Protein AF-A0A246B6R9-F1 (afdb_monomer_lite)

pLDDT: mean 78.3, std 7.41, range [51.16, 88.88]

Structure (mmCIF, N/CA/C/O backbone):
data_AF-A0A246B6R9-F1
#
_entry.id   AF-A0A246B6R9-F1
#
loop_
_atom_site.group_PDB
_atom_site.id
_atom_site.type_symbol
_atom_site.label_atom_id
_atom_site.label_alt_id
_atom_site.label_comp_id
_atom_site.label_asym_id
_atom_site.label_entity_id
_atom_site.label_seq_id
_atom_site.pdbx_PDB_ins_code
_atom_sit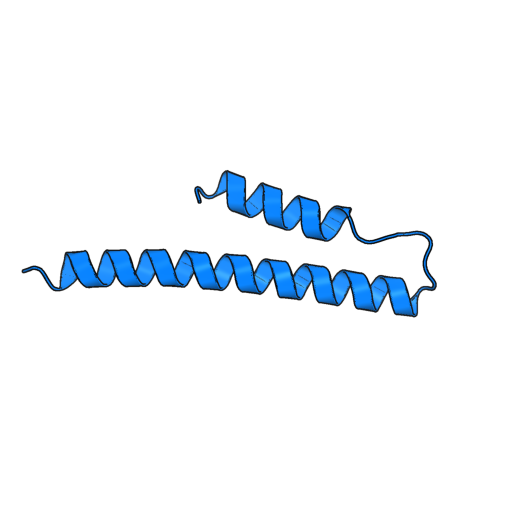e.Cartn_x
_atom_site.Cartn_y
_atom_site.Cartn_z
_atom_site.occupancy
_atom_site.B_iso_or_equiv
_atom_site.auth_seq_id
_atom_site.auth_comp_id
_atom_site.auth_asym_id
_atom_site.auth_atom_id
_atom_site.pdbx_PDB_model_num
ATOM 1 N N . MET A 1 1 ? -1.876 2.402 12.888 1.00 67.00 1 MET A N 1
ATOM 2 C CA . MET A 1 1 ? -1.150 3.579 12.379 1.00 67.00 1 MET A CA 1
ATOM 3 C C . MET A 1 1 ? -2.094 4.760 12.343 1.00 67.00 1 MET A C 1
ATOM 5 O O . MET A 1 1 ? -3.305 4.555 12.303 1.00 67.00 1 MET A O 1
ATOM 9 N N . ASN A 1 2 ? -1.567 5.977 12.389 1.00 76.81 2 ASN A N 1
ATOM 10 C CA . ASN A 1 2 ? -2.339 7.168 12.042 1.00 76.81 2 ASN A CA 1
ATOM 11 C C . ASN A 1 2 ? -2.376 7.348 10.504 1.00 76.81 2 ASN A C 1
ATOM 13 O O . ASN A 1 2 ? -1.699 6.635 9.761 1.00 76.81 2 ASN A O 1
ATOM 17 N N . ALA A 1 3 ? -3.205 8.270 10.008 1.00 72.12 3 ALA A N 1
ATOM 18 C CA . ALA A 1 3 ? -3.362 8.484 8.566 1.00 72.12 3 ALA A CA 1
ATOM 19 C C . ALA A 1 3 ? -2.068 8.969 7.880 1.00 72.12 3 ALA A C 1
ATOM 21 O O . ALA A 1 3 ? -1.823 8.619 6.728 1.00 72.12 3 ALA A O 1
ATOM 22 N N . GLU A 1 4 ? -1.229 9.732 8.584 1.00 76.06 4 GLU A N 1
ATOM 23 C CA . GLU A 1 4 ? 0.043 10.244 8.060 1.00 76.06 4 GLU A CA 1
ATOM 24 C C . GLU A 1 4 ? 1.074 9.124 7.869 1.00 76.06 4 GLU A C 1
ATOM 26 O O . GLU A 1 4 ? 1.729 9.068 6.833 1.00 76.06 4 GLU A O 1
ATOM 31 N N . GLU A 1 5 ? 1.159 8.179 8.807 1.00 79.06 5 GLU A N 1
ATOM 32 C CA . GLU A 1 5 ? 2.031 7.003 8.716 1.00 79.06 5 GLU A CA 1
ATOM 33 C C . GLU A 1 5 ? 1.641 6.098 7.539 1.00 79.06 5 GLU A C 1
ATOM 35 O O . GLU A 1 5 ? 2.513 5.598 6.832 1.00 79.06 5 GLU A O 1
ATOM 40 N N . ILE A 1 6 ? 0.336 5.924 7.283 1.00 77.25 6 ILE A N 1
ATOM 41 C CA . ILE A 1 6 ? -0.161 5.171 6.116 1.00 77.25 6 ILE A CA 1
ATOM 42 C C . ILE A 1 6 ? 0.284 5.852 4.820 1.00 77.25 6 ILE A C 1
ATOM 44 O O . ILE A 1 6 ? 0.769 5.192 3.901 1.00 77.25 6 ILE A O 1
ATOM 48 N N . LEU A 1 7 ? 0.118 7.173 4.735 1.00 75.31 7 LEU A N 1
ATOM 49 C CA . LEU A 1 7 ? 0.490 7.938 3.547 1.00 75.31 7 LEU A CA 1
ATOM 50 C C . LEU A 1 7 ? 2.003 7.927 3.310 1.00 75.31 7 LEU A C 1
ATOM 52 O O . LEU A 1 7 ? 2.432 7.790 2.162 1.00 75.31 7 LEU A O 1
ATOM 56 N N . ASP A 1 8 ? 2.809 8.014 4.366 1.00 80.75 8 ASP A N 1
ATOM 57 C CA . ASP A 1 8 ? 4.267 7.922 4.277 1.00 80.75 8 ASP A CA 1
ATOM 58 C C . ASP A 1 8 ? 4.718 6.529 3.798 1.00 80.75 8 ASP A C 1
ATOM 60 O O . ASP A 1 8 ? 5.561 6.410 2.906 1.00 80.75 8 ASP A O 1
ATOM 64 N N . GLU A 1 9 ? 4.098 5.456 4.297 1.00 80.06 9 GLU A N 1
ATOM 65 C CA . GLU A 1 9 ? 4.414 4.080 3.894 1.00 80.06 9 GLU A CA 1
ATOM 66 C C . GLU A 1 9 ? 4.020 3.791 2.430 1.00 80.06 9 GLU A C 1
ATOM 68 O O . GLU A 1 9 ? 4.788 3.191 1.671 1.00 80.06 9 GLU A O 1
ATOM 73 N N . ILE A 1 10 ? 2.864 4.299 1.986 1.00 80.31 10 ILE A N 1
ATOM 74 C CA . ILE A 1 10 ? 2.431 4.251 0.579 1.00 80.31 10 ILE A CA 1
ATOM 75 C C . ILE A 1 10 ? 3.409 5.019 -0.314 1.00 80.31 10 ILE A C 1
ATOM 77 O O . ILE A 1 10 ? 3.816 4.523 -1.368 1.00 80.31 10 ILE A O 1
ATOM 81 N N . THR A 1 11 ? 3.807 6.217 0.113 1.00 77.88 11 THR A N 1
ATOM 82 C CA . THR A 1 11 ? 4.715 7.083 -0.645 1.00 77.88 11 THR A CA 1
ATOM 83 C C . THR A 1 11 ? 6.084 6.427 -0.792 1.00 77.88 11 THR A C 1
ATOM 85 O O . THR A 1 11 ? 6.605 6.342 -1.903 1.00 77.88 11 THR A O 1
ATOM 88 N N . LYS A 1 12 ? 6.631 5.855 0.287 1.00 83.25 12 LYS A N 1
ATOM 89 C CA . LYS A 1 12 ? 7.883 5.083 0.256 1.00 83.25 12 LYS A CA 1
ATOM 90 C C . LYS A 1 12 ? 7.807 3.898 -0.704 1.00 83.25 12 LYS A C 1
ATOM 92 O O . LYS A 1 12 ? 8.747 3.679 -1.464 1.00 83.25 12 LYS A O 1
ATOM 97 N N . ASN A 1 13 ? 6.698 3.160 -0.722 1.00 79.69 13 ASN A N 1
ATOM 98 C CA . ASN A 1 13 ? 6.530 2.018 -1.625 1.00 79.69 13 ASN A CA 1
ATOM 99 C C . ASN A 1 13 ? 6.499 2.427 -3.104 1.00 79.69 13 ASN A C 1
ATOM 101 O O . ASN A 1 13 ? 7.070 1.728 -3.938 1.00 79.69 13 ASN A O 1
ATOM 105 N N . ILE A 1 14 ? 5.859 3.553 -3.434 1.00 74.75 14 ILE A N 1
ATOM 106 C CA . ILE A 1 14 ? 5.772 4.058 -4.813 1.00 74.75 14 ILE A CA 1
ATOM 107 C C . ILE A 1 14 ? 7.106 4.669 -5.263 1.00 74.75 14 ILE A C 1
ATOM 109 O O . ILE A 1 14 ? 7.547 4.422 -6.386 1.00 74.75 14 ILE A O 1
ATOM 113 N N . LEU A 1 15 ? 7.767 5.439 -4.395 1.00 73.75 15 LEU A N 1
ATOM 114 C CA . LEU A 1 15 ? 9.019 6.127 -4.721 1.00 73.75 15 LEU A CA 1
ATOM 115 C C . LEU A 1 15 ? 10.234 5.189 -4.774 1.00 73.75 15 LEU A C 1
ATOM 117 O O . LEU A 1 15 ? 11.174 5.469 -5.512 1.00 73.75 15 LEU A O 1
ATOM 121 N N . ASN A 1 16 ? 10.211 4.060 -4.058 1.00 77.44 16 ASN A N 1
ATOM 122 C CA . ASN A 1 16 ? 11.298 3.071 -4.079 1.00 77.44 16 ASN A CA 1
ATOM 123 C C . ASN A 1 16 ? 11.263 2.129 -5.295 1.00 77.44 16 ASN A C 1
ATOM 125 O O . ASN A 1 16 ? 12.047 1.180 -5.355 1.00 77.44 16 ASN A O 1
ATOM 129 N N . VAL A 1 17 ? 10.373 2.354 -6.268 1.00 74.62 17 VAL A N 1
ATOM 130 C CA . VAL A 1 17 ? 10.362 1.562 -7.500 1.00 74.62 17 VAL A CA 1
ATOM 131 C C . VAL A 1 17 ? 11.604 1.897 -8.343 1.00 74.62 17 VAL A C 1
ATOM 133 O O . VAL A 1 17 ? 11.760 3.045 -8.763 1.00 74.62 17 VAL A O 1
ATOM 136 N N . PRO A 1 18 ? 12.488 0.921 -8.637 1.00 72.25 18 PRO A N 1
ATOM 137 C CA . PRO A 1 18 ? 13.724 1.183 -9.369 1.00 72.25 18 PRO A CA 1
ATOM 138 C C . PRO A 1 18 ? 13.454 1.694 -10.791 1.00 72.25 18 PRO A C 1
ATOM 140 O O . PRO A 1 18 ? 12.857 0.984 -11.602 1.00 72.25 18 PRO A O 1
ATOM 143 N N . GLN A 1 19 ? 13.947 2.895 -11.114 1.00 65.88 19 GLN A N 1
ATOM 144 C CA . GLN A 1 19 ? 13.747 3.530 -12.429 1.00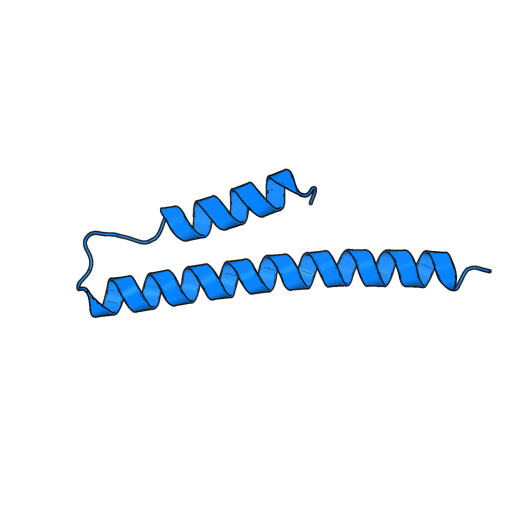 65.88 19 GLN A CA 1
ATOM 145 C C . GLN A 1 19 ? 14.737 3.073 -13.513 1.00 65.88 19 GLN A C 1
ATOM 147 O O . GLN A 1 19 ? 14.521 3.333 -14.691 1.00 65.88 19 GLN A O 1
ATOM 152 N N . ASN A 1 20 ? 15.796 2.350 -13.133 1.00 69.12 20 ASN A N 1
ATOM 153 C CA . ASN A 1 20 ? 16.852 1.891 -14.046 1.00 69.12 20 ASN A CA 1
ATOM 154 C C . ASN A 1 20 ? 16.626 0.464 -14.577 1.00 69.12 20 ASN A C 1
ATOM 156 O O . ASN A 1 20 ? 17.561 -0.176 -15.055 1.00 69.12 20 ASN A O 1
ATOM 160 N N . THR A 1 21 ? 15.406 -0.063 -14.458 1.00 68.25 21 THR A N 1
ATOM 161 C CA . THR A 1 21 ? 15.042 -1.388 -14.980 1.00 68.25 21 THR A CA 1
ATOM 162 C C . THR A 1 21 ? 14.377 -1.255 -16.349 1.00 68.25 21 THR A C 1
ATOM 164 O O . THR A 1 21 ? 13.913 -0.177 -16.718 1.00 68.25 21 THR A O 1
ATOM 167 N N . GLY A 1 22 ? 14.331 -2.333 -17.137 1.00 80.56 22 GLY A N 1
ATOM 168 C CA . GLY A 1 22 ? 13.608 -2.307 -18.412 1.00 80.56 22 GLY A 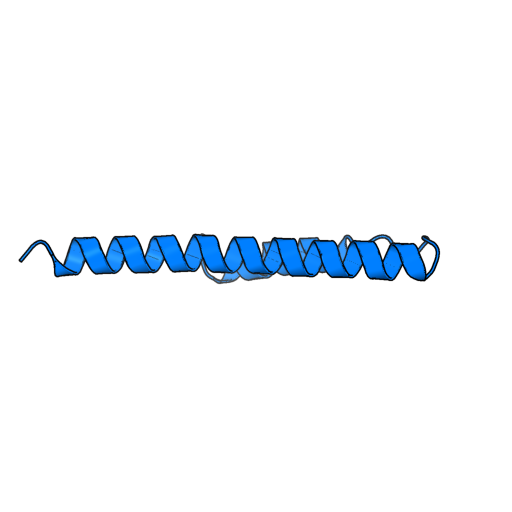CA 1
ATOM 169 C C . GLY A 1 22 ? 12.142 -1.894 -18.215 1.00 80.56 22 GLY A C 1
ATOM 170 O O . GLY A 1 22 ? 11.557 -2.157 -17.166 1.00 80.56 22 GLY A O 1
ATOM 171 N N . TYR A 1 23 ? 11.519 -1.279 -19.227 1.00 78.38 23 TYR A N 1
ATOM 172 C CA . TYR A 1 23 ? 10.152 -0.735 -19.127 1.00 78.38 23 TYR A CA 1
ATOM 173 C C . TYR A 1 23 ? 9.136 -1.734 -18.537 1.00 78.38 23 TYR A C 1
ATOM 175 O O . TYR A 1 23 ? 8.378 -1.398 -17.630 1.00 78.38 23 TYR A O 1
ATOM 183 N N . ALA A 1 24 ? 9.170 -2.996 -18.982 1.00 81.31 24 ALA A N 1
ATOM 184 C CA . ALA A 1 24 ? 8.284 -4.046 -18.474 1.00 81.31 24 ALA A CA 1
ATOM 185 C C . ALA A 1 24 ? 8.501 -4.358 -16.978 1.00 81.31 24 ALA A C 1
ATOM 187 O O . ALA A 1 24 ? 7.552 -4.656 -16.251 1.00 81.31 24 ALA A O 1
ATOM 188 N N . GLU A 1 25 ? 9.742 -4.276 -16.507 1.00 81.62 25 GLU A N 1
ATOM 189 C CA . GLU A 1 25 ? 10.105 -4.511 -15.111 1.00 81.62 25 GLU A CA 1
ATOM 190 C C . GLU A 1 25 ? 9.732 -3.315 -14.228 1.00 81.62 25 GLU A C 1
ATOM 192 O O . GLU A 1 25 ? 9.194 -3.506 -13.137 1.00 81.62 25 GLU A O 1
ATOM 197 N N . THR A 1 26 ? 9.873 -2.091 -14.745 1.00 80.94 26 THR A N 1
ATOM 198 C CA . THR A 1 26 ? 9.363 -0.879 -14.088 1.00 80.94 26 THR A CA 1
ATOM 199 C C . THR A 1 26 ? 7.849 -0.966 -13.881 1.00 80.94 26 THR A C 1
ATOM 201 O O . THR A 1 26 ? 7.381 -0.780 -12.759 1.00 80.94 26 THR A O 1
ATOM 204 N N . ILE A 1 27 ? 7.077 -1.340 -14.911 1.00 82.56 27 ILE A N 1
ATOM 205 C CA . ILE A 1 27 ? 5.616 -1.514 -14.802 1.00 82.56 27 ILE A CA 1
ATOM 206 C C . ILE A 1 27 ? 5.253 -2.605 -13.784 1.00 82.56 27 ILE A C 1
ATOM 208 O O . ILE A 1 27 ? 4.359 -2.410 -12.958 1.00 82.56 27 ILE A O 1
ATOM 212 N N . ARG A 1 28 ? 5.962 -3.743 -13.788 1.00 85.12 28 ARG A N 1
ATOM 213 C CA . ARG A 1 28 ? 5.747 -4.818 -12.804 1.00 85.12 28 ARG A CA 1
ATOM 214 C C . ARG A 1 28 ? 6.007 -4.332 -11.375 1.00 85.12 28 ARG A C 1
ATOM 216 O O . ARG A 1 28 ? 5.210 -4.618 -10.482 1.00 85.12 28 ARG A O 1
ATOM 223 N N . ASN A 1 29 ? 7.087 -3.587 -11.157 1.00 84.25 29 ASN A N 1
ATOM 224 C CA . ASN A 1 29 ? 7.447 -3.068 -9.840 1.00 84.25 29 ASN A CA 1
ATOM 225 C C . ASN A 1 29 ? 6.467 -1.984 -9.363 1.00 84.25 29 ASN A C 1
ATOM 227 O O . ASN A 1 29 ? 6.064 -2.008 -8.202 1.00 84.25 29 ASN A O 1
ATOM 231 N N . GLN A 1 30 ? 6.001 -1.106 -10.258 1.00 83.00 30 GLN A N 1
ATOM 232 C CA . GLN A 1 30 ? 4.938 -0.138 -9.964 1.00 83.00 30 GLN A CA 1
ATOM 233 C C . GLN A 1 30 ? 3.624 -0.835 -9.597 1.00 83.00 30 GLN A C 1
ATOM 235 O O . GLN A 1 30 ? 2.998 -0.486 -8.599 1.00 83.00 30 GLN A O 1
ATOM 240 N N . SER A 1 31 ? 3.226 -1.863 -10.352 1.00 85.44 31 SER A N 1
ATOM 241 C CA . SER A 1 31 ? 2.020 -2.644 -10.056 1.00 85.44 31 SER A CA 1
ATOM 242 C C . SER A 1 31 ? 2.099 -3.309 -8.677 1.00 85.44 31 SER A C 1
ATOM 244 O O . SER A 1 31 ? 1.147 -3.236 -7.899 1.00 85.44 31 SER A O 1
ATOM 246 N N . LYS A 1 32 ? 3.263 -3.870 -8.325 1.00 87.81 32 LYS A N 1
ATOM 247 C CA . LYS A 1 32 ? 3.507 -4.458 -7.002 1.00 87.81 32 LYS A CA 1
ATOM 248 C C . LYS A 1 32 ? 3.458 -3.413 -5.882 1.00 87.81 32 LYS A C 1
ATOM 250 O O . LYS A 1 32 ? 2.871 -3.676 -4.836 1.00 87.81 32 LYS A O 1
ATOM 255 N N . ALA A 1 33 ? 4.028 -2.226 -6.099 1.00 85.12 33 ALA A N 1
ATOM 256 C CA . ALA A 1 33 ? 3.964 -1.127 -5.137 1.00 85.12 33 ALA A CA 1
ATOM 257 C C . ALA A 1 33 ? 2.516 -0.682 -4.877 1.00 85.12 33 ALA A C 1
ATOM 259 O O . ALA A 1 33 ? 2.118 -0.534 -3.724 1.00 85.12 33 ALA A O 1
ATOM 260 N N . VAL A 1 34 ? 1.701 -0.554 -5.930 1.00 84.75 34 VAL A N 1
ATOM 261 C CA . VAL A 1 34 ? 0.273 -0.219 -5.808 1.00 84.75 34 VAL A CA 1
ATOM 262 C C . VAL A 1 34 ? -0.493 -1.305 -5.049 1.00 84.75 34 VAL A C 1
ATOM 264 O O . VAL A 1 34 ? -1.265 -0.980 -4.148 1.00 84.75 34 VAL A O 1
ATOM 267 N N . GLN A 1 35 ? -0.265 -2.584 -5.362 1.00 87.19 35 GLN A N 1
ATOM 268 C CA . GLN A 1 35 ? -0.898 -3.697 -4.645 1.00 87.19 35 GLN A CA 1
ATOM 269 C C . GLN A 1 35 ? -0.540 -3.696 -3.154 1.00 87.19 35 GLN A C 1
ATOM 271 O O . GLN A 1 35 ? -1.429 -3.814 -2.313 1.00 87.19 35 GLN A O 1
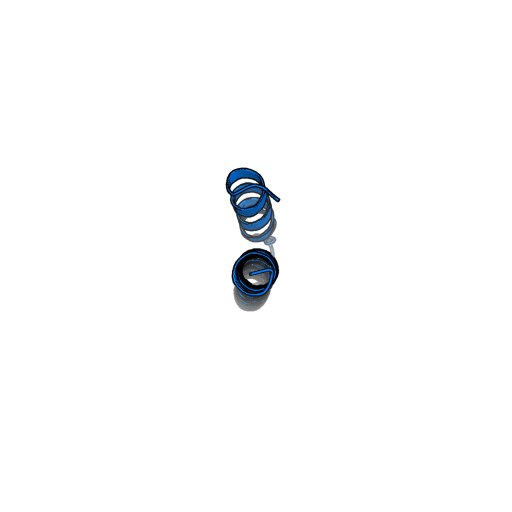ATOM 276 N N . ASN A 1 36 ? 0.735 -3.495 -2.810 1.00 87.56 36 ASN A N 1
ATOM 277 C CA . ASN A 1 36 ? 1.169 -3.408 -1.414 1.00 87.56 36 ASN A CA 1
ATOM 278 C C . ASN A 1 36 ? 0.474 -2.255 -0.675 1.00 87.56 36 ASN A C 1
ATOM 280 O O . ASN A 1 36 ? -0.024 -2.444 0.434 1.00 87.56 36 ASN A O 1
ATOM 284 N N . SER A 1 37 ? 0.381 -1.086 -1.309 1.00 85.19 37 SER A N 1
ATOM 285 C CA . SER A 1 37 ? -0.322 0.077 -0.759 1.00 85.19 37 SER A CA 1
ATOM 286 C C . SER A 1 37 ? -1.813 -0.195 -0.533 1.00 85.19 37 SER A C 1
ATOM 288 O O . SER A 1 37 ? -2.356 0.169 0.510 1.00 85.19 37 SER A O 1
ATOM 290 N N . GLN A 1 38 ? -2.481 -0.892 -1.458 1.00 84.06 38 GLN A N 1
ATOM 291 C CA . GLN A 1 38 ? -3.879 -1.304 -1.285 1.00 84.06 38 GLN A CA 1
ATOM 292 C C . GLN A 1 38 ? -4.062 -2.263 -0.101 1.00 84.06 38 GLN A C 1
ATOM 294 O O . GLN A 1 38 ? -5.034 -2.134 0.642 1.00 84.06 38 GLN A O 1
ATOM 299 N N . GLU A 1 39 ? -3.140 -3.204 0.103 1.00 88.88 39 GLU A N 1
ATOM 300 C CA . GLU A 1 39 ? -3.202 -4.139 1.230 1.00 88.88 39 GLU A CA 1
ATOM 301 C C . GLU A 1 39 ? -2.993 -3.447 2.585 1.00 88.88 39 GLU A C 1
ATOM 303 O O . GLU A 1 39 ? -3.665 -3.801 3.556 1.00 88.88 39 GLU A O 1
ATOM 308 N N . ILE A 1 40 ? -2.130 -2.426 2.659 1.00 87.19 40 ILE A N 1
ATOM 309 C CA . ILE A 1 40 ? -1.970 -1.597 3.868 1.00 87.19 40 ILE A CA 1
ATOM 310 C C . ILE A 1 40 ? -3.289 -0.886 4.195 1.00 87.19 40 ILE A C 1
ATOM 312 O O . ILE A 1 40 ? -3.788 -0.998 5.316 1.00 87.19 40 ILE A O 1
ATOM 316 N N . ILE A 1 41 ? -3.906 -0.233 3.203 1.00 83.62 41 ILE A N 1
ATOM 317 C CA . ILE A 1 41 ? -5.189 0.464 3.382 1.00 83.62 41 ILE A CA 1
ATOM 318 C C . ILE A 1 41 ? -6.274 -0.508 3.857 1.00 83.62 41 ILE A C 1
ATOM 320 O O . ILE A 1 41 ? -6.971 -0.223 4.830 1.00 83.62 41 ILE A O 1
ATOM 324 N N . LYS A 1 42 ? -6.412 -1.673 3.210 1.00 86.12 42 LYS A N 1
ATOM 325 C CA . LYS A 1 42 ? -7.410 -2.683 3.599 1.00 86.12 42 LYS A CA 1
ATOM 326 C C . LYS A 1 42 ? -7.214 -3.157 5.037 1.00 86.12 42 LYS A C 1
ATOM 328 O O . LYS A 1 42 ? -8.193 -3.266 5.772 1.00 86.12 42 LYS A O 1
ATOM 333 N N . LYS A 1 43 ? -5.971 -3.427 5.449 1.00 88.19 43 LYS A N 1
ATOM 334 C CA . LYS A 1 43 ? -5.659 -3.864 6.818 1.00 88.19 43 LYS A CA 1
ATOM 335 C C . LYS A 1 43 ? -6.024 -2.806 7.852 1.00 88.19 43 LYS A C 1
ATOM 337 O O . LYS A 1 43 ? -6.610 -3.148 8.877 1.00 88.19 43 LYS A O 1
ATOM 342 N N . GLU A 1 44 ? -5.710 -1.538 7.602 1.00 83.62 44 GLU A N 1
ATOM 343 C CA . GLU A 1 44 ? -6.048 -0.467 8.544 1.00 83.62 44 GLU A CA 1
ATOM 344 C C . GLU A 1 44 ? -7.562 -0.194 8.579 1.00 83.62 44 GLU A C 1
ATOM 346 O O . GLU A 1 44 ? -8.118 -0.024 9.663 1.00 83.62 44 GLU A O 1
ATOM 351 N N . LEU A 1 45 ? -8.266 -0.266 7.441 1.00 81.25 45 LEU A N 1
ATOM 352 C CA . LEU A 1 45 ? -9.735 -0.192 7.414 1.00 81.25 45 LEU A CA 1
ATOM 353 C C . LEU A 1 45 ? -10.388 -1.339 8.195 1.00 81.25 45 LEU A C 1
ATOM 355 O O . LEU A 1 45 ? -11.325 -1.096 8.954 1.00 81.25 45 LEU A O 1
ATOM 359 N N . ALA A 1 46 ? -9.878 -2.568 8.064 1.00 83.31 46 ALA A N 1
ATOM 360 C CA . ALA A 1 46 ? -10.372 -3.714 8.825 1.00 83.31 46 ALA A CA 1
ATOM 361 C C . ALA A 1 46 ? -10.201 -3.510 10.340 1.00 83.31 46 ALA A C 1
ATOM 363 O O . ALA A 1 46 ? -11.120 -3.793 11.101 1.00 83.31 46 ALA A O 1
ATOM 364 N N . LYS A 1 47 ? -9.072 -2.939 10.785 1.00 83.12 47 LYS A N 1
ATOM 365 C CA . LYS A 1 47 ? -8.853 -2.596 12.203 1.00 83.12 47 LYS A CA 1
ATOM 366 C C . LYS A 1 47 ? -9.852 -1.556 12.716 1.00 83.12 47 LYS A C 1
ATOM 368 O O . LYS A 1 47 ? -10.334 -1.686 13.839 1.00 83.12 47 LYS A O 1
ATOM 373 N N . ILE A 1 48 ? -10.148 -0.525 11.920 1.00 79.00 48 ILE A N 1
ATOM 374 C CA . ILE A 1 48 ? -11.130 0.511 12.280 1.00 79.00 48 ILE A CA 1
ATOM 375 C C . ILE A 1 48 ? -12.529 -0.102 12.379 1.00 79.00 48 ILE A C 1
ATOM 377 O O . ILE A 1 48 ? -13.232 0.151 13.355 1.00 79.00 48 ILE A O 1
ATOM 381 N N . TYR A 1 49 ? -12.908 -0.937 11.408 1.00 76.19 49 TYR A N 1
ATOM 382 C CA . TYR A 1 49 ? -14.190 -1.637 11.414 1.00 76.19 49 TYR A CA 1
ATOM 383 C C . TYR A 1 49 ? -14.333 -2.558 12.631 1.00 76.19 49 TYR A C 1
ATOM 385 O O . TYR A 1 49 ? -15.319 -2.455 13.353 1.00 76.19 49 TYR A O 1
ATOM 393 N N . ASP A 1 50 ? -13.328 -3.390 12.920 1.00 77.88 50 ASP A N 1
ATOM 394 C CA . ASP A 1 50 ? -13.327 -4.282 14.086 1.00 77.88 50 ASP A CA 1
ATOM 395 C C . ASP A 1 50 ? -13.429 -3.513 15.407 1.00 77.88 50 ASP A C 1
ATOM 397 O O . ASP A 1 50 ? -14.111 -3.952 16.337 1.00 77.88 50 ASP A O 1
ATOM 401 N N . LYS A 1 51 ? -12.756 -2.360 15.505 1.00 78.75 51 LYS A N 1
ATOM 402 C CA . LYS A 1 51 ? -12.836 -1.490 16.681 1.00 78.75 51 LYS A CA 1
ATOM 403 C C . LYS A 1 51 ? -14.241 -0.899 16.836 1.00 78.75 51 LYS A C 1
ATOM 405 O O . LYS A 1 51 ? -14.828 -1.042 17.904 1.00 78.75 51 LYS A O 1
ATOM 410 N N . GLY A 1 52 ? -14.796 -0.312 15.774 1.00 73.25 52 GLY A N 1
ATOM 411 C CA . GLY A 1 52 ? -16.149 0.255 15.789 1.00 73.25 52 GLY A CA 1
ATOM 412 C C . GLY A 1 52 ? -17.234 -0.796 16.042 1.00 73.25 52 GLY A C 1
ATOM 413 O O . GLY A 1 52 ? -18.188 -0.537 16.769 1.00 73.25 52 GLY A O 1
ATOM 414 N N . PHE A 1 53 ? -17.063 -2.011 15.515 1.00 74.12 53 PHE A N 1
ATOM 415 C CA . PHE A 1 53 ? -17.957 -3.134 15.784 1.00 74.12 53 PHE A CA 1
ATOM 416 C C . PHE A 1 53 ? -17.917 -3.551 17.260 1.00 74.12 53 PHE A C 1
ATOM 418 O O . PHE A 1 53 ? -18.966 -3.694 17.880 1.00 74.12 53 PHE A O 1
ATOM 425 N N . LYS A 1 54 ? -16.729 -3.698 17.862 1.00 71.38 54 LYS A N 1
ATOM 426 C CA . LYS A 1 54 ? -16.608 -4.032 19.293 1.00 71.38 54 LYS A CA 1
ATOM 427 C C . LYS A 1 54 ? -17.208 -2.959 20.200 1.00 71.38 54 LYS A C 1
ATOM 429 O O . LYS A 1 54 ? -17.876 -3.311 21.165 1.00 71.38 54 LYS A O 1
ATOM 434 N N . GLU A 1 55 ? -17.002 -1.683 19.882 1.00 73.00 55 GLU A N 1
ATOM 435 C CA . GLU A 1 55 ? -17.601 -0.561 20.617 1.00 73.00 55 GLU A CA 1
ATOM 436 C C . GLU A 1 55 ? -19.135 -0.539 20.469 1.00 73.00 55 GLU A C 1
ATOM 438 O O . GLU A 1 55 ? -19.836 -0.283 21.441 1.00 73.00 55 GLU A O 1
ATOM 443 N N . GLY A 1 56 ? -19.671 -0.869 19.288 1.00 65.25 56 GLY A N 1
ATOM 444 C CA . GLY A 1 56 ? -21.115 -0.901 19.022 1.00 65.25 56 GLY A CA 1
ATOM 445 C C . GLY A 1 56 ? -21.863 -2.135 19.545 1.00 65.25 56 GLY A C 1
ATOM 446 O O . GLY A 1 56 ? -23.080 -2.081 19.691 1.00 65.25 56 GLY A O 1
ATOM 447 N N . VAL A 1 57 ? -21.167 -3.239 19.827 1.00 69.94 57 VAL A N 1
ATOM 448 C CA . VAL A 1 57 ? -21.762 -4.495 20.336 1.00 69.94 57 VAL A CA 1
ATOM 449 C C . VAL A 1 57 ? -21.615 -4.633 21.862 1.00 69.94 57 VAL A C 1
ATOM 451 O O . VAL A 1 57 ? -22.220 -5.515 22.457 1.00 69.94 57 VAL A O 1
ATOM 454 N N . GLN A 1 58 ? -20.857 -3.753 22.526 1.00 58.25 58 GLN A N 1
ATOM 455 C CA . GLN A 1 58 ? -20.723 -3.713 23.994 1.00 58.25 58 GLN A CA 1
ATOM 456 C C . GLN A 1 58 ? -21.898 -3.036 24.736 1.00 58.25 58 GLN A C 1
ATOM 458 O O . GLN A 1 58 ? -21.767 -2.747 25.926 1.00 58.25 58 GLN A O 1
ATOM 463 N N . PHE A 1 59 ? -23.029 -2.802 24.063 1.00 51.16 59 PHE A N 1
ATOM 464 C CA . PHE A 1 59 ? -24.251 -2.251 24.658 1.00 51.16 59 PHE A CA 1
ATOM 465 C C . PHE A 1 59 ? -25.206 -3.344 25.141 1.00 51.16 59 PHE A C 1
ATOM 467 O O . PHE A 1 59 ? -25.452 -4.299 24.370 1.00 51.16 59 PHE A O 1
#

Foldseek 3Di:
DDPVVLVVQLVCQQVPQDPPDPPVSSVVSNVVSVVVSVVSVVVVVVVVVVVVVVVVVVD

Secondary structure (DSSP, 8-state):
--HHHHHHHHHHHHHTS-TTS-HHHHHHHHHHHHHHHHHHHHHHHHHHHHHHHHHHH--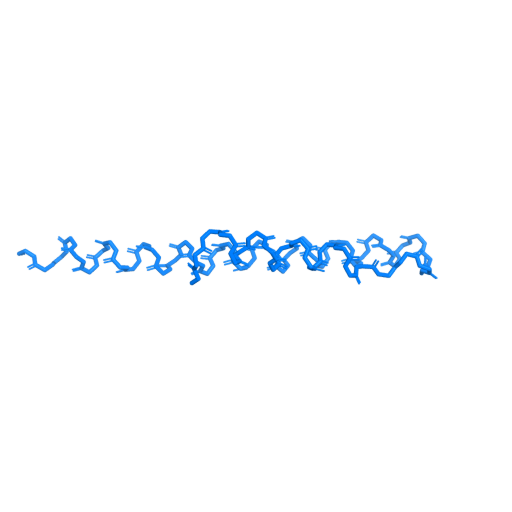

Radius of gyration: 16.06 Å; chains: 1; bounding 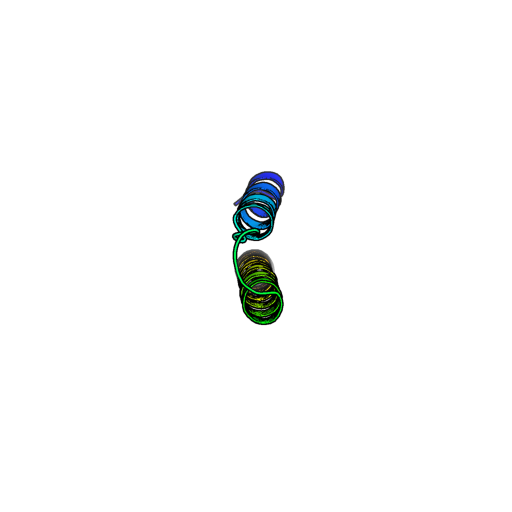box: 41×15×44 Å

Organism: NCBI:txid1450526

Sequence (59 aa):
MNAEEILDEITKNILNVPQNTGYAETIRNQSKAVQNSQEIIKKELAKIYDKGFKEGVQF